Protein AF-A0A5E4C4J1-F1 (afdb_monomer)

Organism: Marmota monax (NCBI:txid9995)

Radius of gyration: 25.66 Å; Cα contacts (8 Å, |Δi|>4): 23; chains: 1; bounding box: 52×17×73 Å

InterPro domains:
  IPR001806 Small GTPase [PF00071] (1-38)
  IPR027417 P-loop containing nucleoside triphosphate hydrolase [G3DSA:3.40.50.300] (1-63)
  IPR027417 P-loop containing nucleoside triphosphate hydrolase [SSF52540] (1-45)

Foldseek 3Di:
DDPPVVQQVVCVVVVHQGDDDADPVVRRCVVVVVVSVVVVVVVVVVVVVPDPPPPPPPPCVVVVVVVVVVVVVPPPD

Solvent-accessible surface area (backbone atoms only — not comparable to full-atom values): 4862 Å² total; per-residue (Å²): 134,81,58,65,67,60,50,46,52,51,27,58,75,71,66,49,94,73,75,76,82,64,35,83,92,79,54,42,49,51,66,54,54,50,53,52,51,52,50,50,52,51,54,51,54,56,66,57,61,57,85,65,68,78,74,64,89,65,64,70,65,61,60,52,54,51,54,55,49,51,62,67,69,65,75,82,120

Sequence (77 aa):
QVPEEAAKLCAEEIKAASYVECSALTQKNLKEVFDAAIMAGIQHADSQQQPRKCKSRTPDKVRDLSRSWWRKSCCLA

Structure (mmCIF, N/CA/C/O backbone):
data_AF-A0A5E4C4J1-F1
#
_entry.id   AF-A0A5E4C4J1-F1
#
loop_
_atom_site.group_PDB
_atom_site.id
_atom_site.type_symbol
_atom_site.label_atom_id
_atom_site.label_alt_id
_atom_site.label_comp_id
_atom_site.label_asym_id
_atom_site.label_entity_id
_atom_site.label_seq_id
_atom_site.pdbx_PDB_ins_code
_atom_site.Cartn_x
_atom_site.Cartn_y
_atom_site.Cartn_z
_atom_site.occupancy
_atom_site.B_iso_or_equiv
_atom_site.auth_seq_id
_atom_site.auth_comp_id
_atom_site.auth_asym_id
_atom_site.auth_atom_id
_atom_site.pdbx_PDB_model_num
ATOM 1 N N . GLN A 1 1 ? -5.561 -6.552 16.460 1.00 74.25 1 GLN A N 1
ATOM 2 C CA . GLN A 1 1 ? -5.312 -5.560 15.395 1.00 74.25 1 GLN A CA 1
ATOM 3 C C . GLN A 1 1 ? -3.990 -4.876 15.701 1.00 74.25 1 GLN A C 1
ATOM 5 O O . GLN A 1 1 ? -3.750 -4.596 16.870 1.00 74.25 1 GLN A O 1
ATOM 10 N N . VAL A 1 2 ? -3.106 -4.725 14.713 1.00 90.75 2 VAL A N 1
ATOM 11 C CA . VAL A 1 2 ? -1.792 -4.080 14.896 1.00 90.75 2 VAL A CA 1
ATOM 12 C C . VAL A 1 2 ? -1.999 -2.560 14.961 1.00 90.75 2 VAL A C 1
ATOM 14 O O . VAL A 1 2 ? -2.818 -2.060 14.191 1.00 90.75 2 VAL A O 1
ATOM 17 N N . PRO A 1 3 ? -1.312 -1.818 15.850 1.00 96.50 3 PRO A N 1
ATOM 18 C CA . PRO A 1 3 ? -1.366 -0.359 15.845 1.00 96.50 3 PRO A CA 1
ATOM 19 C C . PRO A 1 3 ? -0.879 0.201 14.506 1.00 96.50 3 PRO A C 1
ATOM 21 O O . PRO A 1 3 ? 0.171 -0.208 14.012 1.00 96.50 3 PRO A O 1
ATOM 24 N N . GLU A 1 4 ? -1.617 1.156 13.944 1.00 95.44 4 GLU A N 1
ATOM 25 C CA . GLU A 1 4 ? -1.323 1.727 12.625 1.00 95.44 4 GLU A CA 1
ATOM 26 C C . GLU A 1 4 ? 0.103 2.291 12.541 1.00 95.44 4 GLU A C 1
ATOM 28 O O . GLU A 1 4 ? 0.831 2.006 11.595 1.00 95.44 4 GLU A O 1
ATOM 33 N N . GLU A 1 5 ? 0.536 3.001 13.582 1.00 96.94 5 GLU A N 1
ATOM 34 C CA . GLU A 1 5 ? 1.882 3.573 13.657 1.00 96.94 5 GLU A CA 1
ATOM 35 C C . GLU A 1 5 ? 2.979 2.502 13.651 1.00 96.94 5 GLU A C 1
ATOM 37 O O . GLU A 1 5 ? 3.983 2.649 12.962 1.00 96.94 5 GLU A O 1
ATOM 42 N N . ALA A 1 6 ? 2.774 1.373 14.336 1.00 97.56 6 ALA A N 1
ATOM 43 C CA . ALA A 1 6 ? 3.744 0.279 14.323 1.00 97.56 6 ALA A CA 1
ATOM 44 C C . ALA A 1 6 ? 3.855 -0.370 12.9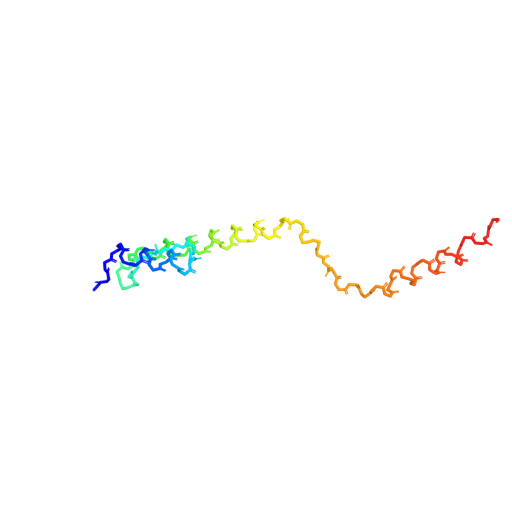32 1.00 97.56 6 ALA A C 1
ATOM 46 O O . ALA A 1 6 ? 4.946 -0.738 12.498 1.00 97.56 6 ALA A O 1
ATOM 47 N N . ALA A 1 7 ? 2.735 -0.489 12.218 1.00 97.50 7 ALA A N 1
ATOM 48 C CA . ALA A 1 7 ? 2.719 -1.039 10.870 1.00 97.50 7 ALA A CA 1
ATOM 49 C C . ALA A 1 7 ? 3.375 -0.098 9.845 1.00 97.50 7 ALA A C 1
ATOM 51 O O . ALA A 1 7 ? 4.141 -0.561 8.998 1.00 97.50 7 ALA A O 1
ATOM 52 N N . LYS A 1 8 ? 3.1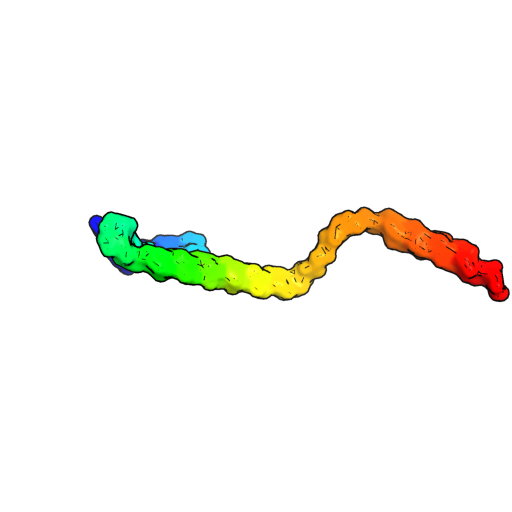36 1.216 9.959 1.00 96.88 8 LYS A N 1
ATOM 53 C CA . LYS A 1 8 ? 3.816 2.240 9.150 1.00 96.88 8 LYS A CA 1
ATOM 54 C C . LYS A 1 8 ? 5.325 2.233 9.381 1.00 96.88 8 LYS A C 1
ATOM 56 O O . LYS A 1 8 ? 6.071 2.161 8.411 1.00 96.88 8 LYS A O 1
ATOM 61 N N . LEU A 1 9 ? 5.769 2.208 10.642 1.00 97.94 9 LEU A N 1
ATOM 62 C CA . LEU A 1 9 ? 7.194 2.131 10.984 1.00 97.94 9 LEU A CA 1
ATOM 63 C C . LEU A 1 9 ? 7.863 0.892 10.374 1.00 97.94 9 LEU A C 1
ATOM 65 O O . LEU A 1 9 ? 8.945 0.990 9.802 1.00 97.94 9 LEU A O 1
ATOM 69 N N . CYS A 1 10 ? 7.201 -0.266 10.434 1.00 97.69 10 CYS A N 1
ATOM 70 C CA . CYS A 1 10 ? 7.716 -1.488 9.816 1.00 97.69 10 CYS A CA 1
ATOM 71 C C . CYS A 1 10 ? 7.805 -1.366 8.284 1.00 97.69 10 CYS A C 1
ATOM 73 O O . CYS A 1 10 ? 8.795 -1.788 7.686 1.00 97.69 10 CYS A O 1
ATOM 75 N N . ALA A 1 11 ? 6.803 -0.757 7.641 1.00 97.69 11 ALA A N 1
ATOM 76 C CA . ALA A 1 11 ? 6.816 -0.516 6.200 1.00 97.69 11 ALA A CA 1
ATOM 77 C C . ALA A 1 11 ? 7.970 0.410 5.779 1.00 97.69 11 ALA A C 1
ATOM 79 O O . ALA A 1 11 ? 8.632 0.143 4.774 1.00 97.69 11 ALA A O 1
ATOM 80 N N . GLU A 1 12 ? 8.250 1.453 6.562 1.00 97.50 12 GLU A N 1
ATOM 81 C CA . GLU A 1 12 ? 9.397 2.341 6.352 1.00 97.50 12 GLU A CA 1
ATOM 82 C C . GLU A 1 12 ? 10.732 1.603 6.521 1.00 97.50 12 GLU A C 1
ATOM 84 O O . GLU A 1 12 ? 11.615 1.726 5.668 1.00 97.50 12 GLU A O 1
ATOM 89 N N . GLU A 1 13 ? 10.867 0.787 7.570 1.00 98.12 13 GLU A N 1
ATOM 90 C CA . GLU A 1 13 ? 12.081 0.018 7.870 1.00 98.12 13 GLU A CA 1
ATOM 91 C C . GLU A 1 13 ? 12.477 -0.910 6.710 1.00 98.12 13 GLU A C 1
ATOM 93 O O . GLU A 1 13 ? 13.645 -0.964 6.314 1.00 98.12 13 GLU A O 1
ATOM 98 N N . ILE A 1 14 ? 11.498 -1.589 6.103 1.00 97.75 14 ILE A N 1
ATOM 99 C CA . ILE A 1 14 ? 11.729 -2.483 4.958 1.00 97.75 14 ILE A CA 1
ATOM 100 C C . ILE A 1 14 ? 11.706 -1.762 3.602 1.00 97.75 14 ILE A C 1
ATOM 102 O O . ILE A 1 14 ? 11.865 -2.413 2.568 1.00 97.75 14 ILE A O 1
ATOM 106 N N . LYS A 1 15 ? 11.515 -0.434 3.584 1.00 96.50 15 LYS A N 1
ATOM 107 C CA . LYS A 1 15 ? 11.365 0.389 2.369 1.00 96.50 15 LYS A CA 1
ATOM 108 C C . LYS A 1 15 ? 10.237 -0.098 1.450 1.00 96.50 15 LYS A C 1
ATOM 110 O O . LYS A 1 15 ? 10.385 -0.117 0.225 1.00 96.50 15 LYS A O 1
ATOM 115 N N . ALA A 1 16 ? 9.119 -0.520 2.035 1.00 96.88 16 ALA A N 1
ATOM 116 C CA . ALA A 1 16 ? 7.914 -0.840 1.282 1.00 96.88 16 ALA A CA 1
ATOM 117 C C . ALA A 1 16 ? 7.343 0.418 0.609 1.00 96.88 16 ALA A C 1
ATOM 119 O O . ALA A 1 16 ? 7.563 1.539 1.061 1.00 96.88 16 ALA A O 1
ATOM 120 N N . ALA A 1 17 ? 6.580 0.227 -0.470 1.00 95.62 17 ALA A N 1
ATOM 121 C CA . ALA A 1 17 ? 5.946 1.338 -1.178 1.00 95.62 17 ALA A CA 1
ATOM 122 C C . ALA A 1 17 ? 4.875 2.044 -0.324 1.00 95.62 17 ALA A C 1
ATOM 124 O O . ALA A 1 17 ? 4.775 3.267 -0.356 1.00 95.62 17 ALA A O 1
ATOM 125 N N . SER A 1 18 ? 4.078 1.284 0.435 1.00 94.94 18 SER A N 1
ATOM 126 C CA . SER A 1 18 ? 3.086 1.799 1.383 1.00 94.94 18 SER A CA 1
ATOM 127 C C . SER A 1 18 ? 2.576 0.692 2.316 1.00 94.94 18 SER A C 1
ATOM 129 O O . SER A 1 18 ? 2.758 -0.498 2.046 1.00 94.94 18 SER A O 1
ATOM 131 N N . TYR A 1 19 ? 1.908 1.088 3.402 1.00 97.31 19 TYR A N 1
ATOM 132 C CA . TYR A 1 19 ? 1.079 0.215 4.236 1.00 97.31 19 TYR A CA 1
ATOM 133 C C . TYR A 1 19 ? -0.396 0.597 4.076 1.00 97.31 19 TYR A C 1
ATOM 135 O O . TYR A 1 19 ? -0.732 1.778 4.142 1.00 97.31 19 TYR A O 1
ATOM 143 N N . VAL A 1 20 ? -1.268 -0.398 3.897 1.00 97.19 20 VAL A N 1
ATOM 144 C CA . VAL A 1 20 ? -2.726 -0.224 3.820 1.00 97.19 20 VAL A CA 1
ATOM 145 C C . VAL A 1 20 ? -3.393 -1.358 4.602 1.00 97.19 20 VAL A C 1
ATOM 147 O O . VAL A 1 20 ? -3.267 -2.530 4.241 1.00 97.19 20 VAL A O 1
ATOM 150 N N . GLU A 1 21 ? -4.110 -1.027 5.677 1.00 96.56 21 GLU A N 1
ATOM 151 C CA . GLU A 1 21 ? -4.961 -1.991 6.385 1.00 96.56 21 GLU A CA 1
ATOM 152 C C . GLU A 1 21 ? -6.196 -2.296 5.528 1.00 96.56 21 GLU A C 1
ATOM 154 O O . GLU A 1 21 ? -6.856 -1.374 5.062 1.00 96.56 21 GLU A O 1
ATOM 159 N N . CYS A 1 22 ? -6.557 -3.570 5.348 1.00 97.06 22 CYS A N 1
ATOM 160 C CA . CYS A 1 22 ? -7.781 -3.939 4.636 1.00 97.06 22 CYS A CA 1
ATOM 161 C C . CYS A 1 22 ? -8.512 -5.120 5.289 1.00 97.06 22 CYS A C 1
ATOM 163 O O . CYS A 1 22 ? -7.932 -5.914 6.030 1.00 97.06 22 CYS A O 1
ATOM 165 N N . SER A 1 23 ? -9.810 -5.242 5.001 1.00 97.19 23 SER A N 1
ATOM 166 C CA . SER A 1 23 ? -10.642 -6.378 5.408 1.00 97.19 23 SER A CA 1
ATOM 167 C C . SER A 1 23 ? -11.443 -6.865 4.212 1.00 97.19 23 SER A C 1
ATOM 169 O O . SER A 1 23 ? -12.354 -6.183 3.744 1.00 97.19 23 SER A O 1
ATOM 171 N N . ALA A 1 24 ? -11.127 -8.067 3.731 1.00 96.88 24 ALA A N 1
ATOM 172 C CA . ALA A 1 24 ? -11.862 -8.693 2.636 1.00 96.88 24 ALA A CA 1
ATOM 173 C C . ALA A 1 24 ? -13.316 -9.011 3.028 1.00 96.88 24 ALA A C 1
ATOM 175 O O . ALA A 1 24 ? -14.219 -8.855 2.213 1.00 96.88 24 ALA A O 1
ATOM 176 N N . LEU A 1 25 ? -13.550 -9.390 4.292 1.00 97.56 25 LEU A N 1
ATOM 177 C CA . LEU A 1 25 ? -14.879 -9.741 4.803 1.00 97.56 25 LEU A CA 1
ATOM 178 C C . LEU A 1 25 ? -15.847 -8.552 4.763 1.00 97.56 25 LEU A C 1
ATOM 180 O O . LEU A 1 25 ? -16.995 -8.699 4.359 1.00 97.56 25 LEU A O 1
ATOM 184 N N . THR A 1 26 ? -15.379 -7.374 5.181 1.00 97.56 26 THR A N 1
ATOM 185 C CA . THR A 1 26 ? -16.188 -6.142 5.215 1.00 97.56 26 THR A CA 1
ATOM 186 C C . THR A 1 26 ? -15.953 -5.242 4.004 1.00 97.56 26 THR A C 1
ATOM 188 O O . THR A 1 26 ? -16.523 -4.159 3.930 1.00 97.56 26 THR A O 1
ATOM 191 N N . GLN A 1 27 ? -15.098 -5.674 3.073 1.00 97.06 27 GLN A N 1
ATOM 192 C CA . GLN A 1 27 ? -14.657 -4.923 1.893 1.00 97.06 27 GLN A CA 1
ATOM 193 C C . GLN A 1 27 ? -14.027 -3.554 2.217 1.00 97.06 27 GLN A C 1
ATOM 195 O O . GLN A 1 27 ? -13.971 -2.660 1.371 1.00 97.06 27 GLN A O 1
ATOM 200 N N . LYS A 1 28 ? -13.510 -3.378 3.439 1.00 97.88 28 LYS A N 1
ATOM 201 C CA . LYS A 1 28 ? -12.839 -2.144 3.863 1.00 97.88 28 LYS A CA 1
ATOM 202 C C . LYS A 1 28 ? -11.471 -2.041 3.180 1.00 97.88 28 LYS A C 1
ATOM 204 O O . LYS A 1 28 ? -10.687 -2.989 3.240 1.00 97.88 28 LYS A O 1
ATOM 209 N N . ASN A 1 29 ? -11.208 -0.896 2.544 1.00 97.06 29 ASN A N 1
ATOM 210 C CA . ASN A 1 29 ? -9.959 -0.548 1.846 1.00 97.06 29 ASN A CA 1
ATOM 211 C C . ASN A 1 29 ? -9.509 -1.552 0.764 1.00 97.06 29 ASN A C 1
ATOM 213 O O . ASN A 1 29 ? -8.357 -1.536 0.338 1.00 97.06 29 ASN A O 1
ATOM 217 N N . LEU A 1 30 ? -10.416 -2.403 0.266 1.00 97.81 30 LEU A N 1
ATOM 218 C CA . LEU A 1 30 ? -10.064 -3.421 -0.725 1.00 97.81 30 LEU A CA 1
ATOM 219 C C . LEU A 1 30 ? -9.607 -2.786 -2.044 1.00 97.81 30 LEU A C 1
ATOM 221 O O . LEU A 1 30 ? -8.572 -3.164 -2.579 1.00 97.81 30 LEU A O 1
ATOM 225 N N . LYS A 1 31 ? -10.337 -1.777 -2.535 1.00 97.62 31 LYS A N 1
ATOM 226 C CA . LYS A 1 31 ? -9.959 -1.022 -3.740 1.00 97.62 31 LYS A CA 1
ATOM 227 C C . LYS A 1 31 ? -8.618 -0.302 -3.567 1.00 97.62 31 LYS A C 1
ATOM 229 O O . LYS A 1 31 ? -7.7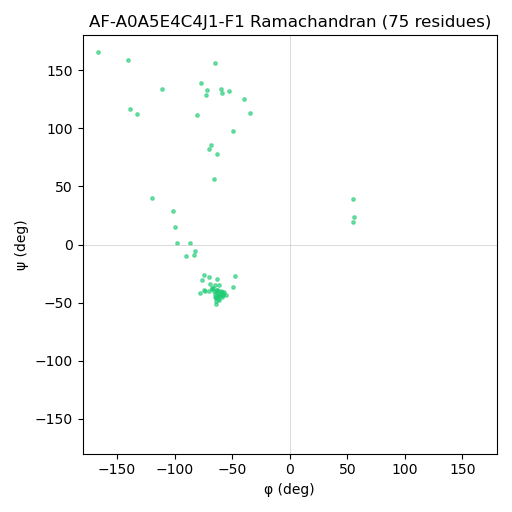83 -0.341 -4.462 1.00 97.62 31 LYS A O 1
ATOM 234 N N . GLU A 1 32 ? -8.419 0.325 -2.413 1.00 98.06 32 GLU A N 1
ATOM 235 C CA . GLU A 1 32 ? -7.229 1.123 -2.112 1.00 98.06 32 GLU A CA 1
ATOM 236 C C . GLU A 1 32 ? -5.949 0.280 -2.122 1.00 98.06 32 GLU A C 1
ATOM 238 O O . GLU A 1 32 ? -4.940 0.716 -2.672 1.00 98.06 32 GLU A O 1
ATOM 243 N N . VAL A 1 33 ? -6.010 -0.958 -1.612 1.00 97.81 33 VAL A N 1
ATOM 244 C CA . VAL A 1 33 ? -4.881 -1.902 -1.665 1.00 97.81 33 VAL A CA 1
ATOM 245 C C . VAL A 1 33 ? -4.424 -2.151 -3.107 1.00 97.81 33 VAL A C 1
ATOM 247 O O . VAL A 1 33 ? -3.224 -2.194 -3.383 1.00 97.81 33 VAL A O 1
ATOM 250 N N . PHE A 1 34 ? -5.369 -2.277 -4.045 1.00 98.12 34 PHE A N 1
ATOM 251 C CA . PHE A 1 34 ? -5.057 -2.514 -5.453 1.00 98.12 34 PHE A CA 1
ATOM 252 C C . PHE A 1 34 ? -4.609 -1.238 -6.166 1.00 98.12 34 PHE A C 1
ATOM 254 O O . PHE A 1 34 ? -3.638 -1.287 -6.919 1.00 98.12 34 PHE A O 1
ATOM 261 N N . ASP A 1 35 ? -5.257 -0.099 -5.910 1.00 98.38 35 ASP A N 1
ATOM 262 C CA . ASP A 1 35 ? -4.858 1.189 -6.490 1.00 98.38 35 ASP A CA 1
ATOM 263 C C . ASP A 1 35 ? -3.411 1.542 -6.106 1.00 98.38 35 ASP A C 1
ATOM 265 O O . ASP A 1 35 ? -2.609 1.901 -6.973 1.00 98.38 35 ASP A O 1
ATOM 269 N N . ALA A 1 36 ? -3.049 1.366 -4.829 1.00 97.31 36 ALA A N 1
ATOM 270 C CA . ALA A 1 36 ? -1.698 1.611 -4.333 1.00 97.31 36 ALA A CA 1
ATOM 271 C C . ALA A 1 36 ? -0.665 0.687 -4.998 1.00 97.31 36 ALA A C 1
ATOM 273 O O . ALA A 1 36 ? 0.396 1.149 -5.420 1.00 97.31 36 ALA A O 1
ATOM 274 N N . ALA A 1 37 ? -0.983 -0.603 -5.155 1.00 97.62 37 ALA A N 1
ATOM 275 C CA . ALA A 1 37 ? -0.102 -1.560 -5.821 1.00 97.62 37 ALA A CA 1
ATOM 276 C C . ALA A 1 37 ? 0.107 -1.230 -7.311 1.00 97.62 37 ALA A C 1
ATOM 278 O O . ALA A 1 37 ? 1.234 -1.291 -7.806 1.00 97.62 37 ALA A O 1
ATOM 279 N N . ILE A 1 38 ? -0.959 -0.846 -8.024 1.00 98.00 38 ILE A N 1
ATOM 280 C CA . ILE A 1 38 ? -0.887 -0.453 -9.439 1.00 98.00 38 ILE A CA 1
ATOM 281 C C . ILE A 1 38 ? -0.031 0.805 -9.592 1.00 98.00 38 ILE A C 1
ATOM 283 O O . ILE A 1 38 ? 0.886 0.825 -10.414 1.00 98.00 38 ILE A O 1
ATOM 287 N N . MET A 1 39 ? -0.288 1.836 -8.783 1.00 97.44 39 MET A N 1
ATOM 288 C CA . MET A 1 39 ? 0.493 3.073 -8.810 1.00 97.44 39 MET A CA 1
ATOM 289 C C . MET A 1 39 ? 1.969 2.828 -8.496 1.00 97.44 39 MET A C 1
ATOM 291 O O . MET A 1 39 ? 2.827 3.329 -9.220 1.00 97.44 39 MET A O 1
ATOM 295 N N . ALA A 1 40 ? 2.271 2.021 -7.474 1.00 96.62 40 ALA A N 1
ATOM 296 C CA . ALA A 1 40 ? 3.643 1.648 -7.144 1.00 96.62 40 ALA A CA 1
ATOM 297 C C . ALA A 1 40 ? 4.328 0.924 -8.316 1.00 96.62 40 ALA A C 1
ATOM 299 O O . ALA A 1 40 ? 5.488 1.198 -8.621 1.00 96.62 40 ALA A O 1
ATOM 300 N N . GLY A 1 41 ? 3.603 0.049 -9.021 1.00 96.38 41 GLY A N 1
ATOM 301 C CA . GLY A 1 41 ? 4.092 -0.622 -10.226 1.00 96.38 41 GLY A CA 1
ATOM 302 C C . GLY A 1 41 ? 4.416 0.342 -11.371 1.00 96.38 41 GLY A C 1
ATOM 303 O O . GLY A 1 41 ? 5.474 0.216 -11.990 1.00 96.38 41 GLY A O 1
ATOM 304 N N . ILE A 1 42 ? 3.547 1.326 -11.626 1.00 96.56 42 ILE A N 1
ATOM 305 C CA . ILE A 1 42 ? 3.763 2.367 -12.647 1.00 96.56 42 ILE A CA 1
ATOM 306 C C . ILE A 1 42 ? 4.979 3.227 -12.285 1.00 96.56 42 ILE A C 1
ATOM 308 O O . ILE A 1 42 ? 5.902 3.352 -13.085 1.00 96.56 42 ILE A O 1
ATOM 312 N N . GLN A 1 43 ? 5.036 3.750 -11.057 1.00 94.19 43 GLN A N 1
ATOM 313 C CA . GLN A 1 43 ? 6.160 4.561 -10.576 1.00 94.19 43 GLN A CA 1
ATOM 314 C C . GLN A 1 43 ? 7.484 3.794 -10.635 1.00 94.19 43 GLN A C 1
ATOM 316 O O . GLN A 1 43 ? 8.512 4.340 -11.041 1.00 94.19 43 GLN A O 1
ATOM 321 N N . HIS A 1 44 ? 7.464 2.510 -10.272 1.00 92.38 44 HIS A N 1
ATOM 322 C CA . HIS A 1 44 ? 8.628 1.648 -10.399 1.00 92.38 44 HIS A CA 1
ATOM 323 C C . HIS A 1 44 ? 9.053 1.513 -11.868 1.00 92.38 44 HIS A C 1
ATOM 325 O O . HIS A 1 44 ? 10.232 1.697 -12.173 1.00 92.38 44 HIS A O 1
ATOM 331 N N . ALA A 1 45 ? 8.121 1.258 -12.790 1.00 92.38 45 ALA A N 1
ATOM 332 C CA . ALA A 1 45 ? 8.419 1.174 -14.218 1.00 92.38 45 ALA A CA 1
ATOM 333 C C . ALA A 1 45 ? 9.009 2.482 -14.774 1.00 92.38 45 ALA A C 1
ATOM 335 O O . ALA A 1 45 ? 10.002 2.432 -15.498 1.00 92.38 45 ALA A O 1
AT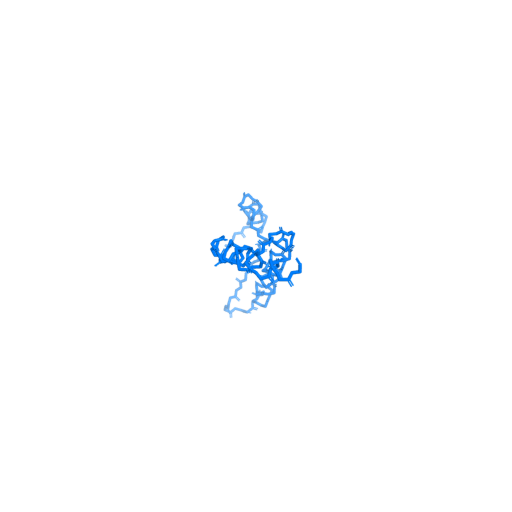OM 336 N N . ASP A 1 46 ? 8.464 3.639 -14.403 1.00 91.06 46 ASP A N 1
ATOM 337 C CA . ASP A 1 46 ? 8.957 4.951 -14.838 1.00 91.06 46 ASP A CA 1
ATOM 338 C C . ASP A 1 46 ? 10.339 5.272 -14.254 1.00 91.06 46 ASP A C 1
ATOM 340 O O . ASP A 1 46 ? 11.224 5.763 -14.957 1.00 91.06 46 ASP A O 1
ATOM 344 N N . SER A 1 47 ? 10.590 4.907 -12.993 1.00 83.50 47 SER A N 1
ATOM 345 C CA . SER A 1 47 ? 11.909 5.078 -12.368 1.00 83.50 47 SER A CA 1
ATOM 346 C C . SER A 1 47 ? 13.010 4.258 -13.063 1.00 83.50 47 SER A C 1
ATOM 348 O O . SER A 1 47 ? 14.165 4.684 -13.121 1.00 83.50 47 SER A O 1
ATOM 350 N N . GLN A 1 48 ? 12.655 3.110 -13.652 1.00 71.31 48 GLN A N 1
ATOM 351 C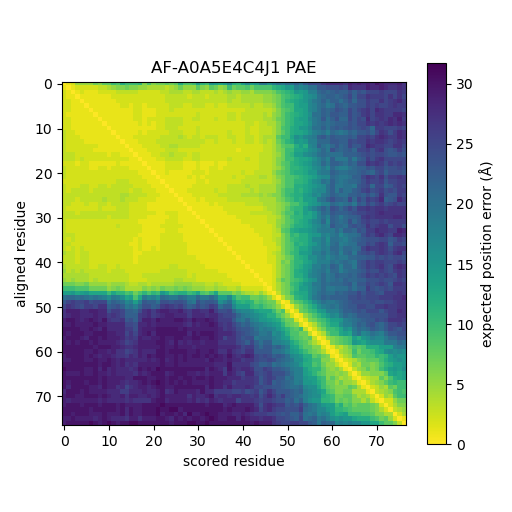 CA . GLN A 1 48 ? 13.567 2.260 -14.426 1.00 71.31 48 GLN A CA 1
ATOM 352 C C . GLN A 1 48 ? 13.744 2.721 -15.887 1.00 71.31 48 GLN A C 1
ATOM 354 O O . GLN A 1 48 ? 14.628 2.209 -16.576 1.00 71.31 48 GLN A O 1
ATOM 359 N N . GLN A 1 49 ? 12.947 3.688 -16.363 1.00 55.34 49 GLN A N 1
ATOM 360 C CA . GLN A 1 49 ? 13.053 4.272 -17.709 1.00 55.34 49 GLN A CA 1
ATOM 361 C C . GLN A 1 49 ? 14.121 5.376 -17.825 1.00 55.34 49 GLN A C 1
ATOM 363 O O . GLN A 1 49 ? 14.445 5.789 -18.941 1.00 55.34 49 GLN A O 1
ATOM 368 N N . GLN A 1 50 ? 14.767 5.793 -16.726 1.00 50.06 50 GLN A N 1
ATOM 369 C CA . GLN A 1 50 ? 16.114 6.384 -16.814 1.00 50.06 50 GLN A CA 1
ATOM 370 C C . GLN A 1 50 ? 17.003 5.407 -17.598 1.00 50.06 50 GLN A C 1
ATOM 372 O O . GLN A 1 50 ? 16.956 4.220 -17.287 1.00 50.06 50 GLN A O 1
ATOM 377 N N . PRO A 1 51 ? 17.782 5.838 -18.610 1.00 50.09 51 PRO A N 1
ATOM 378 C CA . PRO A 1 51 ? 18.159 5.036 -19.774 1.00 50.09 51 PRO A CA 1
ATOM 379 C C . PRO A 1 51 ? 19.008 3.808 -19.422 1.00 50.09 51 PRO A C 1
ATOM 381 O O . PRO A 1 51 ? 20.202 3.713 -19.713 1.00 50.09 51 PRO A O 1
ATOM 384 N N . ARG A 1 52 ? 18.358 2.762 -18.919 1.00 54.38 52 ARG A N 1
ATOM 385 C CA . ARG A 1 52 ? 18.723 1.392 -19.200 1.00 54.38 52 ARG A CA 1
ATOM 386 C C . ARG A 1 52 ? 18.371 1.234 -20.664 1.00 54.38 52 ARG A C 1
ATOM 388 O O . ARG A 1 52 ? 17.271 0.815 -21.005 1.00 54.38 52 ARG A O 1
ATOM 395 N N . LYS A 1 53 ? 19.316 1.614 -21.540 1.00 48.03 53 LYS A N 1
ATOM 396 C CA . LYS A 1 53 ? 19.392 1.066 -22.896 1.00 48.03 53 LYS A CA 1
ATOM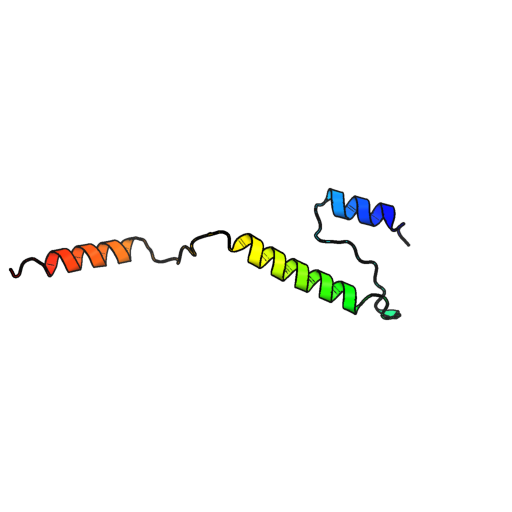 397 C C . LYS A 1 53 ? 18.941 -0.373 -22.759 1.00 48.03 53 LYS A C 1
ATOM 399 O O . LYS A 1 53 ? 19.615 -1.152 -22.079 1.00 48.03 53 LYS A O 1
ATOM 404 N N . CYS A 1 54 ? 17.793 -0.677 -23.350 1.00 43.47 54 CYS A N 1
ATOM 405 C CA . CYS A 1 54 ? 17.414 -2.027 -23.670 1.00 43.47 54 CYS A CA 1
ATOM 406 C C . CYS A 1 54 ? 18.644 -2.582 -24.388 1.00 43.47 54 CYS A C 1
ATOM 408 O O . CYS A 1 54 ? 18.907 -2.249 -25.545 1.00 43.47 54 CYS A O 1
ATOM 410 N N . LYS A 1 55 ? 19.503 -3.311 -23.666 1.00 53.56 55 LYS A N 1
ATOM 411 C CA . LYS A 1 55 ? 20.481 -4.174 -24.298 1.00 53.56 55 LYS A CA 1
ATOM 412 C C . LYS A 1 55 ? 19.597 -5.265 -24.854 1.00 53.56 55 LYS A C 1
ATOM 414 O O . LYS A 1 55 ? 19.386 -6.293 -24.216 1.00 53.56 55 LYS A O 1
ATOM 419 N N . SER A 1 56 ? 19.020 -4.989 -26.022 1.00 52.28 56 SER A N 1
ATOM 420 C CA . SER A 1 56 ? 18.646 -6.037 -26.936 1.00 52.28 56 SER A CA 1
ATOM 421 C C . SER A 1 56 ? 19.793 -7.037 -26.869 1.00 52.28 56 SER A C 1
ATOM 423 O O . SER A 1 56 ? 20.972 -6.686 -26.985 1.00 52.28 56 SER A O 1
ATOM 425 N N . ARG A 1 57 ? 19.465 -8.289 -26.575 1.00 53.09 57 ARG A N 1
ATOM 426 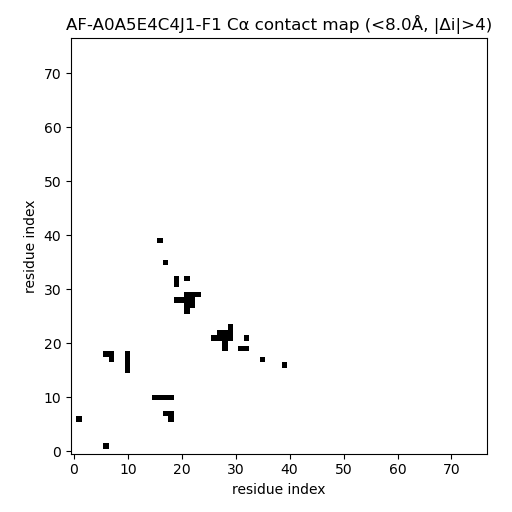C CA . ARG A 1 57 ? 20.378 -9.412 -26.752 1.00 53.09 57 ARG A CA 1
ATOM 427 C C . ARG A 1 57 ? 20.652 -9.590 -28.251 1.00 53.09 57 ARG A C 1
ATOM 429 O O . ARG A 1 57 ? 20.404 -10.647 -28.807 1.00 53.09 57 ARG A O 1
ATOM 436 N N . THR A 1 58 ? 21.130 -8.557 -28.937 1.00 54.31 58 THR A N 1
ATOM 437 C CA . THR A 1 58 ? 21.826 -8.726 -30.202 1.00 54.31 58 THR A CA 1
ATOM 438 C C . THR A 1 58 ? 23.251 -9.118 -29.832 1.00 54.31 58 THR A C 1
ATOM 440 O O . THR A 1 58 ? 23.953 -8.289 -29.244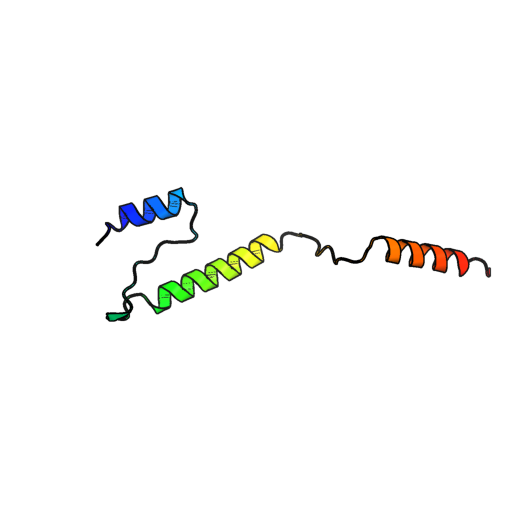 1.00 54.31 58 THR A O 1
ATOM 443 N N . PRO A 1 59 ? 23.687 -10.363 -30.095 1.00 59.56 59 PRO A N 1
ATOM 444 C CA . PRO A 1 59 ? 25.076 -10.729 -29.881 1.00 59.56 59 PRO A CA 1
ATOM 445 C C . PRO A 1 59 ? 25.940 -9.801 -30.734 1.00 59.56 59 PRO A C 1
ATOM 447 O O . PRO A 1 59 ? 25.674 -9.628 -31.920 1.00 59.56 59 PRO A O 1
ATOM 450 N N . ASP A 1 60 ? 26.960 -9.196 -30.126 1.00 60.69 60 ASP A N 1
ATOM 451 C CA . ASP A 1 60 ? 27.843 -8.179 -30.725 1.00 60.69 60 ASP A CA 1
ATOM 452 C C . ASP A 1 60 ? 28.370 -8.587 -32.126 1.00 60.69 60 ASP A C 1
ATOM 454 O O . ASP A 1 60 ? 28.534 -7.762 -33.025 1.00 60.69 60 ASP A O 1
ATOM 458 N N . LYS A 1 61 ? 28.460 -9.904 -32.357 1.00 59.41 61 LYS A N 1
ATOM 459 C CA . LYS A 1 61 ? 28.757 -10.577 -33.629 1.00 59.41 61 LYS A CA 1
ATOM 460 C C . LYS A 1 61 ? 27.921 -10.095 -34.828 1.00 59.41 61 LYS A C 1
ATOM 462 O O . LYS A 1 61 ? 28.471 -10.004 -35.922 1.00 59.41 61 LYS A O 1
ATOM 467 N N . VAL A 1 62 ? 26.633 -9.755 -34.670 1.00 64.06 62 VAL A N 1
ATOM 468 C CA . VAL A 1 62 ? 25.792 -9.307 -35.810 1.00 64.06 62 VAL A CA 1
ATOM 469 C C . VAL A 1 62 ? 26.195 -7.921 -36.323 1.00 64.06 62 VAL A C 1
ATOM 471 O O . VAL A 1 62 ? 26.054 -7.620 -37.508 1.00 64.06 62 VAL A O 1
ATOM 474 N N . ARG A 1 63 ? 26.757 -7.081 -35.446 1.00 59.75 63 ARG A N 1
ATOM 475 C CA . ARG A 1 63 ? 27.258 -5.744 -35.793 1.00 59.75 63 ARG A CA 1
ATOM 476 C C . ARG A 1 63 ? 28.601 -5.821 -36.524 1.00 59.75 63 ARG A C 1
ATOM 478 O O . ARG A 1 63 ? 28.874 -4.994 -37.393 1.00 59.75 63 ARG A O 1
ATOM 485 N N . ASP A 1 64 ? 29.400 -6.837 -36.210 1.00 61.81 64 ASP A N 1
ATOM 486 C CA . ASP A 1 64 ? 30.694 -7.106 -36.848 1.00 61.81 64 ASP A CA 1
ATOM 487 C C . ASP A 1 64 ? 30.534 -7.689 -38.265 1.00 61.81 64 ASP A C 1
ATOM 489 O O . ASP A 1 64 ? 31.208 -7.273 -39.211 1.00 61.81 64 ASP A O 1
ATOM 493 N N . LEU A 1 65 ? 29.545 -8.576 -38.447 1.00 61.06 65 LEU A N 1
ATOM 494 C CA . LEU A 1 65 ? 29.127 -9.084 -39.760 1.00 61.06 65 LEU A CA 1
ATOM 495 C C . LEU A 1 65 ? 28.651 -7.948 -40.681 1.00 61.06 65 LEU A C 1
ATOM 497 O O . LEU A 1 65 ? 29.045 -7.898 -41.845 1.00 61.06 65 LEU A O 1
ATOM 501 N N . SER A 1 66 ? 27.881 -6.993 -40.145 1.00 66.38 66 SER A N 1
ATOM 502 C CA . SER A 1 66 ? 27.424 -5.806 -40.883 1.00 66.38 66 SER A CA 1
ATOM 503 C C . SER A 1 66 ? 28.587 -4.899 -41.312 1.00 66.38 66 SER A C 1
ATOM 505 O O . SER A 1 66 ? 28.699 -4.550 -42.486 1.00 66.38 66 SER A O 1
ATOM 507 N N . ARG A 1 67 ? 29.542 -4.601 -40.416 1.00 60.31 67 ARG A N 1
ATOM 508 C CA . ARG A 1 67 ? 30.742 -3.818 -40.777 1.00 60.31 67 ARG A CA 1
ATOM 509 C C . ARG A 1 67 ? 31.625 -4.516 -41.811 1.00 60.31 67 ARG A C 1
ATOM 511 O O . ARG A 1 67 ? 32.144 -3.858 -42.711 1.00 60.31 67 ARG A O 1
ATOM 518 N N . SER A 1 68 ? 31.791 -5.829 -41.692 1.00 65.19 68 SER A N 1
ATOM 519 C CA . SER A 1 68 ? 32.597 -6.632 -42.616 1.00 65.19 68 SER A CA 1
ATOM 520 C C . SER A 1 68 ? 31.963 -6.738 -44.007 1.00 65.19 68 SER A C 1
ATOM 522 O O . SER A 1 68 ? 32.680 -6.743 -45.006 1.00 65.19 68 SER A O 1
ATOM 524 N N . TRP A 1 69 ? 30.631 -6.780 -44.096 1.00 61.12 69 TRP A N 1
ATOM 525 C CA . TRP A 1 69 ? 29.915 -6.795 -45.372 1.00 61.12 69 TRP A CA 1
ATOM 526 C C . TRP A 1 69 ? 29.929 -5.422 -46.060 1.00 61.12 69 TRP A C 1
ATOM 528 O O . TRP A 1 69 ? 30.191 -5.344 -47.257 1.00 61.12 69 TRP A O 1
ATOM 538 N N . TRP A 1 70 ? 29.776 -4.332 -45.302 1.00 62.53 70 TRP A N 1
ATOM 539 C CA . TRP A 1 70 ? 29.864 -2.967 -45.834 1.00 62.53 70 TRP A CA 1
ATOM 540 C C . TRP A 1 70 ? 31.280 -2.611 -46.306 1.00 62.53 70 TRP A C 1
ATOM 542 O O . TRP A 1 70 ? 31.435 -2.007 -47.363 1.00 62.53 70 TRP A O 1
ATOM 552 N N . ARG A 1 71 ? 32.331 -3.068 -45.603 1.00 62.75 71 ARG A N 1
ATOM 553 C CA . ARG A 1 71 ? 33.721 -2.955 -46.089 1.00 62.75 71 ARG A CA 1
ATOM 554 C C . ARG A 1 71 ? 33.951 -3.711 -47.397 1.00 62.75 71 ARG A C 1
ATOM 556 O O . ARG A 1 71 ? 34.706 -3.234 -48.230 1.00 62.75 71 ARG A O 1
ATOM 563 N N . LYS A 1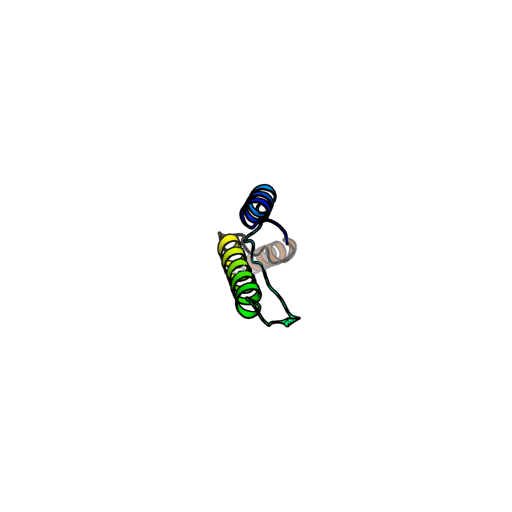 72 ? 33.287 -4.854 -47.594 1.00 60.78 72 LYS A N 1
ATOM 564 C CA . LYS A 1 72 ? 33.341 -5.611 -48.855 1.00 60.78 72 LYS A CA 1
ATOM 565 C C . LYS A 1 72 ? 32.520 -4.965 -49.977 1.00 60.78 72 LYS A C 1
ATOM 567 O O . LYS A 1 72 ? 32.858 -5.155 -51.137 1.00 60.78 72 LYS A O 1
ATOM 572 N N . SER A 1 73 ? 31.483 -4.192 -49.648 1.00 58.38 73 SER A N 1
ATOM 573 C CA . SER A 1 73 ? 30.619 -3.529 -50.636 1.00 58.38 73 SER A CA 1
ATOM 574 C C . SER A 1 73 ? 31.088 -2.125 -51.052 1.00 58.38 73 SER A C 1
ATOM 576 O O . SER A 1 73 ? 30.551 -1.583 -52.012 1.00 58.38 73 SER A O 1
ATOM 578 N N . CYS A 1 74 ? 32.078 -1.538 -50.369 1.00 57.53 74 CYS A N 1
ATOM 579 C CA . CYS A 1 74 ? 32.638 -0.213 -50.682 1.00 57.53 74 CYS A CA 1
ATOM 580 C C . CYS A 1 74 ? 33.963 -0.246 -51.474 1.00 57.53 74 CYS A C 1
ATOM 582 O O . CYS A 1 74 ? 34.633 0.776 -51.559 1.00 57.53 74 CYS A O 1
ATOM 584 N N . CYS A 1 75 ? 34.350 -1.379 -52.072 1.00 57.88 75 CYS A N 1
ATOM 585 C CA . CYS A 1 75 ? 35.534 -1.472 -52.948 1.00 57.88 75 CYS A CA 1
ATOM 586 C C . CYS A 1 75 ? 35.183 -1.470 -54.451 1.00 57.88 75 CYS A C 1
ATOM 588 O O . CYS A 1 75 ? 35.896 -2.068 -55.249 1.00 57.88 75 CYS A O 1
ATOM 590 N N . LEU A 1 76 ? 34.075 -0.827 -54.833 1.00 53.28 76 LEU A N 1
ATOM 591 C CA . LEU A 1 76 ? 33.625 -0.661 -56.226 1.00 53.28 76 LEU A CA 1
ATOM 592 C C . LEU A 1 76 ? 33.518 0.825 -56.624 1.00 53.28 76 LEU A C 1
ATOM 594 O O . LEU A 1 76 ? 32.583 1.223 -57.315 1.00 53.28 76 LEU A O 1
ATOM 598 N N . ALA A 1 77 ? 34.481 1.637 -56.186 1.00 43.38 77 ALA A N 1
ATOM 599 C CA . ALA A 1 77 ? 34.752 2.969 -56.725 1.00 43.38 77 ALA A CA 1
ATOM 600 C C . ALA A 1 77 ? 36.265 3.193 -56.789 1.00 43.38 77 ALA A C 1
ATOM 602 O O . ALA A 1 77 ? 36.942 2.806 -55.807 1.00 43.38 77 ALA A O 1
#

pLDDT: mean 80.89, std 19.46, range [43.38, 98.38]

Mean predicted aligned error: 13.79 Å

Nearest PDB structures (foldseek):
  2hup-assembly1_A  TM=8.934E-01  e=4.491E-01  Homo sapiens

Secondary structure (DSSP, 8-state):
---HHHHHHHHHHTT-S-----BTTTTBTHHHHHHHHHHHHHHHHHHTTTT--------THHHHHHHHHHHHHT---